Protein AF-A0A9D4RZG8-F1 (afdb_monomer)

Foldseek 3Di:
DDDDDDDDDDDDPPDVDDFDKDWDDDPQAIDMDTPDPDVLVVLVVRCVVVVHDSDD

Mean predicted aligned error: 4.33 Å

Organism: Dreissena polymorpha (NCBI:txid45954)

Secondary structure (DSSP, 8-state):
---------------SS---EEEEEETTEEEEEE--S-HHHHHHHHHHHHT-----

Sequence (56 aa):
MISGEIHCGTQAHFSLETQISIAVPTEDGMKVYASSQWIDYTQKCVAQVLGVPCAR

InterPro domains:
  IPR008274 Aldehyde oxidase/xanthine dehydrogenase, first molybdopterin binding domain [PF02738] (2-54)
  IPR016208 Aldehyde oxidase/xanthine dehydrogenase-like [PTHR11908] (2-54)
  IPR037165 Aldehyde oxidase/xanthine dehydrogenase, molybdopterin binding domain superfamily [SSF56003] (2-55)

Nearest PDB structures (foldseek):
  5tla-assembly8_H  TM=4.674E-01  e=1.464E+00  Mus musculus
  2ymn-assembly1_C  TM=3.687E-01  e=8.481E+00  Influenza A virus (A/Puerto Rico/8/1934(H1N1))

Solvent-accessible surface area (backbone atoms only — not comparable to full-atom values): 4029 Å² total; per-residue (Å²): 138,89,84,86,88,88,86,85,80,90,84,80,86,79,62,91,67,72,90,47,73,49,80,44,80,49,98,92,51,71,50,74,50,62,73,64,96,49,64,72,59,52,49,46,51,52,18,61,76,71,73,46,82,65,81,132

Structure (mmCIF, N/CA/C/O backbone):
data_AF-A0A9D4RZG8-F1
#
_entry.id   AF-A0A9D4RZG8-F1
#
loop_
_atom_site.group_PDB
_atom_site.id
_atom_site.type_symbol
_atom_site.label_atom_id
_atom_site.label_alt_id
_atom_site.label_comp_id
_atom_site.label_asym_id
_atom_site.label_entity_id
_atom_site.label_seq_id
_atom_site.pdbx_PDB_ins_code
_atom_site.Cartn_x
_atom_site.Cartn_y
_atom_site.Cartn_z
_atom_site.occupancy
_atom_site.B_iso_or_equiv
_atom_site.auth_seq_id
_atom_site.auth_comp_id
_atom_site.auth_asym_id
_atom_site.auth_atom_id
_atom_site.pdbx_PDB_model_num
ATOM 1 N N . MET A 1 1 ? 9.049 3.312 -48.087 1.00 55.12 1 MET A N 1
ATOM 2 C CA . MET A 1 1 ? 8.470 2.530 -46.973 1.00 55.12 1 MET A CA 1
ATOM 3 C C . MET A 1 1 ? 9.365 2.754 -45.767 1.00 55.12 1 MET A C 1
ATOM 5 O O . MET A 1 1 ? 10.566 2.577 -45.920 1.00 55.12 1 MET A O 1
ATOM 9 N N . ILE A 1 2 ? 8.830 3.209 -44.633 1.00 78.06 2 ILE A N 1
ATOM 10 C CA . ILE A 1 2 ? 9.606 3.366 -43.391 1.00 78.06 2 ILE A CA 1
ATOM 11 C C . ILE A 1 2 ? 9.257 2.187 -42.485 1.00 78.06 2 ILE A C 1
ATOM 13 O O . ILE A 1 2 ? 8.085 1.863 -42.320 1.00 78.06 2 ILE A O 1
ATOM 17 N N . SER A 1 3 ? 10.284 1.541 -41.946 1.00 85.06 3 SER A N 1
ATOM 18 C CA . SER A 1 3 ? 10.207 0.415 -41.016 1.00 85.06 3 SER A CA 1
ATOM 19 C C . SER A 1 3 ? 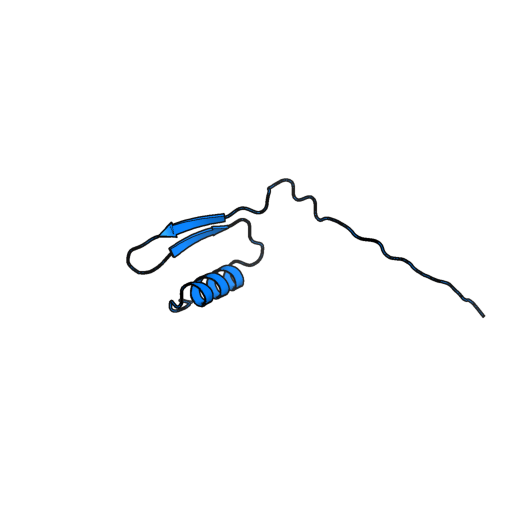11.045 0.763 -39.789 1.00 85.06 3 SER A C 1
ATOM 21 O O . SER A 1 3 ? 12.114 1.354 -39.944 1.00 85.06 3 SER A O 1
ATOM 23 N N . GLY A 1 4 ? 10.579 0.401 -38.594 1.00 92.56 4 GLY A N 1
ATOM 24 C CA . GLY A 1 4 ? 11.290 0.644 -37.342 1.00 92.56 4 GLY A CA 1
ATOM 25 C C . GLY A 1 4 ? 10.750 -0.209 -36.198 1.00 92.56 4 GLY A C 1
ATOM 26 O O . GLY A 1 4 ? 9.631 -0.713 -36.262 1.00 92.56 4 GLY A O 1
ATOM 27 N N . GLU A 1 5 ? 11.562 -0.351 -35.157 1.00 88.19 5 GLU A N 1
ATOM 28 C CA . GLU A 1 5 ? 11.253 -1.111 -33.949 1.00 88.19 5 GLU A CA 1
ATOM 29 C C . GLU A 1 5 ? 11.435 -0.207 -32.724 1.00 88.19 5 GLU A C 1
ATOM 31 O O . GLU A 1 5 ? 12.357 0.609 -32.679 1.00 88.19 5 GLU A O 1
ATOM 36 N N . ILE A 1 6 ? 10.543 -0.337 -31.739 1.00 93.69 6 ILE A N 1
ATOM 37 C CA . ILE A 1 6 ? 10.647 0.334 -30.441 1.00 93.69 6 ILE A CA 1
ATOM 38 C C . ILE A 1 6 ? 10.719 -0.721 -29.348 1.00 93.69 6 ILE A C 1
ATOM 40 O O . ILE A 1 6 ? 9.922 -1.656 -29.310 1.00 93.69 6 ILE A O 1
ATOM 44 N N . HIS A 1 7 ? 11.637 -0.497 -28.415 1.00 92.06 7 HIS A N 1
ATOM 45 C CA . HIS A 1 7 ? 11.712 -1.230 -27.167 1.00 92.06 7 HIS A CA 1
ATOM 46 C C . HIS A 1 7 ? 11.541 -0.255 -26.001 1.00 92.06 7 HIS A C 1
ATOM 48 O O . HIS A 1 7 ? 12.233 0.760 -25.929 1.00 92.06 7 HIS A O 1
ATOM 54 N N . CYS A 1 8 ? 10.622 -0.559 -25.086 1.00 95.94 8 CYS A N 1
ATOM 55 C CA . CYS A 1 8 ? 10.424 0.206 -23.861 1.00 95.94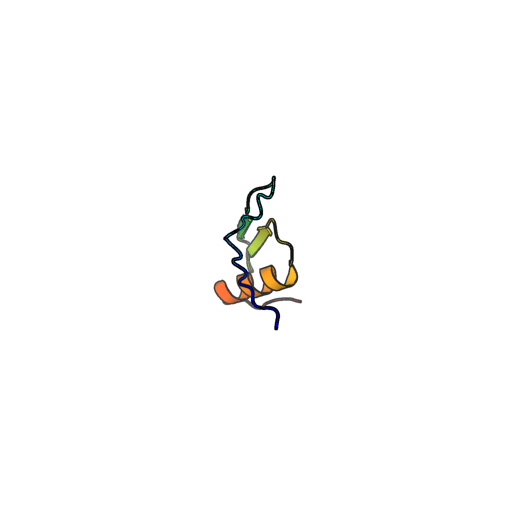 8 CYS A CA 1
ATOM 56 C C . CYS A 1 8 ? 10.711 -0.705 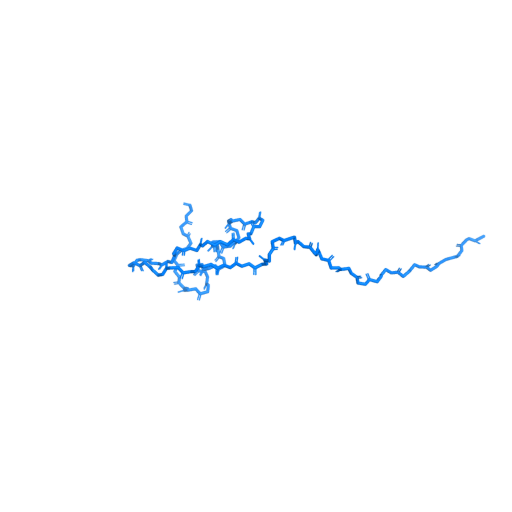-22.667 1.00 95.94 8 CYS A C 1
ATOM 58 O O . CYS A 1 8 ? 10.001 -1.685 -22.440 1.00 95.94 8 CYS A O 1
ATOM 60 N N . GLY A 1 9 ? 11.794 -0.400 -21.956 1.00 95.69 9 GLY A N 1
ATOM 61 C CA . GLY A 1 9 ? 12.236 -1.163 -20.793 1.00 95.69 9 GLY A CA 1
ATOM 62 C C . GLY A 1 9 ? 11.449 -0.835 -19.522 1.00 95.69 9 GLY A C 1
ATOM 63 O O . GLY A 1 9 ? 10.536 -0.011 -19.507 1.00 95.69 9 GLY A O 1
ATOM 64 N N . THR A 1 10 ? 11.837 -1.470 -18.420 1.00 97.00 10 THR A N 1
ATOM 65 C CA . THR A 1 10 ? 11.237 -1.244 -17.100 1.00 97.00 10 THR A CA 1
ATOM 66 C C . THR A 1 10 ? 11.607 0.123 -16.526 1.00 97.00 10 THR A C 1
ATOM 68 O O . THR A 1 10 ? 12.739 0.577 -16.687 1.00 97.00 10 THR A O 1
ATOM 71 N N . GLN A 1 11 ? 10.694 0.732 -15.768 1.00 97.94 11 GLN A N 1
ATOM 72 C CA . GLN A 1 11 ? 10.961 1.925 -14.960 1.00 97.94 11 GLN A CA 1
ATOM 73 C C . GLN A 1 11 ? 10.446 1.734 -13.534 1.00 97.94 11 GLN A C 1
ATOM 75 O O . GLN A 1 11 ? 9.489 0.996 -13.301 1.00 97.94 11 GLN A O 1
ATOM 80 N N . ALA A 1 12 ? 11.078 2.418 -12.583 1.00 95.69 12 ALA A N 1
ATOM 81 C CA . ALA A 1 12 ? 10.663 2.446 -11.187 1.00 95.69 12 ALA A CA 1
ATOM 82 C C . ALA A 1 12 ? 10.270 3.871 -10.783 1.00 95.69 12 ALA A C 1
ATOM 84 O O . ALA A 1 12 ? 10.818 4.844 -11.293 1.00 95.69 12 ALA A O 1
ATOM 85 N N . HIS A 1 13 ? 9.320 3.980 -9.855 1.00 95.44 13 HIS A N 1
ATOM 86 C CA . HIS A 1 13 ? 8.740 5.266 -9.463 1.00 95.44 13 HIS A CA 1
ATOM 87 C C . HIS A 1 13 ? 9.670 6.118 -8.585 1.00 95.44 13 HIS A C 1
ATOM 8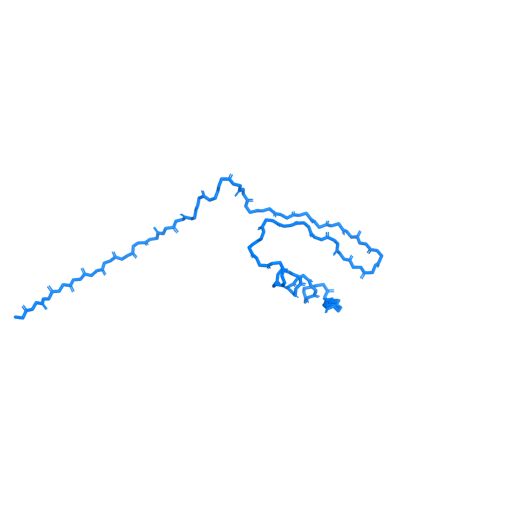9 O O . HIS A 1 13 ? 9.583 7.337 -8.639 1.00 95.44 13 HIS A O 1
ATOM 95 N N . PHE A 1 14 ? 10.542 5.495 -7.779 1.00 96.62 14 PHE A N 1
ATOM 96 C CA . PHE A 1 14 ? 11.500 6.173 -6.887 1.00 96.62 14 PHE A CA 1
ATOM 97 C C . PHE A 1 14 ? 10.908 7.334 -6.065 1.00 96.62 14 PHE A C 1
ATOM 99 O O . PHE A 1 14 ? 11.514 8.397 -5.928 1.00 96.62 14 PHE A O 1
ATOM 106 N N . SER A 1 15 ? 9.718 7.130 -5.493 1.00 97.12 15 SER A N 1
ATOM 107 C CA . SER A 1 15 ? 9.160 8.059 -4.510 1.00 97.12 15 SER A CA 1
ATOM 108 C C . SER A 1 15 ? 10.148 8.257 -3.352 1.00 97.12 15 SER A C 1
ATOM 110 O O . SER A 1 15 ? 10.724 7.288 -2.860 1.00 97.12 15 SER A O 1
ATOM 112 N N . LEU A 1 16 ? 10.358 9.513 -2.936 1.00 97.12 16 LEU A N 1
ATOM 113 C CA . LEU A 1 16 ? 11.266 9.832 -1.824 1.00 97.12 16 LEU A CA 1
ATOM 114 C C . LEU A 1 16 ? 10.731 9.303 -0.488 1.00 97.12 16 LEU A C 1
ATOM 116 O O . LEU A 1 16 ? 11.502 8.856 0.356 1.00 97.12 16 LEU A O 1
ATOM 120 N N . GLU A 1 17 ? 9.409 9.337 -0.313 1.00 96.75 17 GLU A N 1
ATOM 121 C CA . GLU A 1 17 ? 8.734 8.611 0.756 1.00 96.75 17 GLU A CA 1
ATOM 122 C C . GLU A 1 17 ? 8.514 7.154 0.328 1.00 96.75 17 GLU A C 1
ATOM 124 O O . GLU A 1 17 ? 8.109 6.874 -0.804 1.00 96.75 17 GLU A O 1
ATOM 129 N N . THR A 1 18 ? 8.767 6.221 1.245 1.00 96.56 18 THR A N 1
ATOM 130 C CA . THR A 1 18 ? 8.499 4.798 1.013 1.00 96.56 18 THR A CA 1
ATOM 131 C C . THR A 1 18 ? 7.006 4.495 1.107 1.00 96.56 18 THR A C 1
ATOM 133 O O . THR A 1 18 ? 6.266 5.149 1.837 1.00 96.56 18 THR A O 1
ATOM 136 N N . GLN A 1 19 ? 6.555 3.467 0.386 1.00 97.50 19 GLN A N 1
ATOM 137 C CA . GLN A 1 19 ? 5.192 2.959 0.532 1.00 97.50 19 GLN A CA 1
ATOM 138 C C . GLN A 1 19 ? 5.018 2.364 1.934 1.00 97.50 19 GLN A C 1
ATOM 140 O O . GLN A 1 19 ? 5.622 1.340 2.257 1.00 97.50 19 GLN A O 1
ATOM 145 N N . ILE A 1 20 ? 4.206 3.018 2.766 1.00 97.88 20 ILE A N 1
ATOM 146 C CA . ILE A 1 20 ? 4.029 2.681 4.181 1.00 97.88 20 ILE A CA 1
ATOM 147 C C . ILE A 1 20 ? 2.563 2.800 4.604 1.00 97.88 20 ILE A C 1
ATOM 149 O O . ILE A 1 20 ? 1.813 3.641 4.099 1.00 97.88 20 ILE A O 1
ATOM 153 N N . SER A 1 21 ? 2.156 1.957 5.556 1.00 97.81 21 SER A N 1
ATOM 154 C CA . SER A 1 21 ? 0.866 2.073 6.232 1.00 97.81 21 SER A CA 1
ATOM 155 C C . SER A 1 21 ? 0.950 1.689 7.710 1.00 97.81 21 SER A C 1
ATOM 157 O O . SER A 1 21 ? 1.791 0.884 8.108 1.00 97.81 21 SER A O 1
ATOM 159 N N . ILE A 1 22 ? 0.073 2.282 8.519 1.00 98.31 22 ILE A N 1
ATOM 160 C CA . ILE A 1 22 ? -0.111 1.995 9.943 1.00 98.31 22 ILE A CA 1
ATOM 161 C C . ILE A 1 22 ? -1.589 1.674 10.150 1.00 98.31 22 ILE A C 1
ATOM 163 O O . ILE A 1 22 ? -2.452 2.487 9.818 1.00 98.31 22 ILE A O 1
ATOM 167 N N . ALA A 1 23 ? -1.874 0.502 10.711 1.00 97.62 23 ALA A N 1
ATOM 168 C CA . ALA A 1 23 ? -3.224 0.031 10.992 1.00 97.62 23 ALA A CA 1
ATOM 169 C C . ALA A 1 23 ? -3.431 -0.054 12.511 1.00 97.62 23 ALA A C 1
ATOM 171 O O . ALA A 1 23 ? -2.709 -0.775 13.200 1.00 97.62 23 ALA A O 1
ATO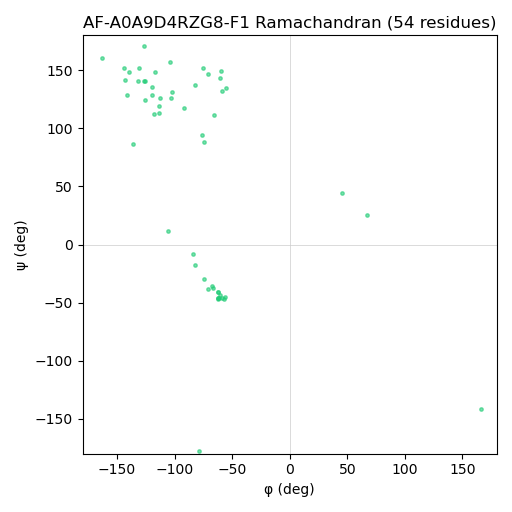M 172 N N . VAL A 1 24 ? -4.392 0.708 13.029 1.00 98.31 24 VAL A N 1
ATOM 173 C CA . VAL A 1 24 ? -4.732 0.763 14.455 1.00 98.31 24 VAL A CA 1
ATOM 174 C C . VAL A 1 24 ? -6.138 0.189 14.646 1.00 98.31 24 VAL A C 1
ATOM 176 O O . VAL A 1 24 ? -7.099 0.802 14.168 1.00 98.31 24 VAL A O 1
ATOM 179 N N . PRO A 1 25 ? -6.285 -0.966 15.320 1.00 96.62 25 PRO A N 1
ATOM 180 C CA . PRO A 1 25 ? -7.593 -1.545 15.606 1.00 96.62 25 PRO A CA 1
ATOM 181 C C . PRO A 1 25 ? -8.460 -0.607 16.452 1.00 96.62 25 PRO A C 1
ATOM 183 O O . PRO A 1 25 ? -7.961 0.076 17.348 1.00 96.62 25 PRO A O 1
ATOM 186 N N . THR A 1 26 ? -9.761 -0.598 16.182 1.00 94.50 26 THR A N 1
ATOM 187 C CA . THR A 1 26 ? -10.787 0.105 16.967 1.00 94.50 26 THR A CA 1
ATOM 188 C C . THR A 1 26 ? -11.893 -0.876 17.359 1.00 94.50 26 THR A C 1
ATOM 190 O O . THR A 1 26 ? -11.914 -1.989 16.842 1.00 94.50 26 THR A O 1
ATOM 193 N N . GLU A 1 27 ? -12.830 -0.484 18.228 1.00 94.44 27 GLU A N 1
ATOM 194 C CA . GLU A 1 27 ? -13.939 -1.370 18.640 1.00 94.44 27 GLU A CA 1
ATOM 195 C C . GLU A 1 27 ? -14.753 -1.890 17.441 1.00 94.44 27 GLU A C 1
ATOM 197 O O . GLU A 1 27 ? -14.968 -3.093 17.328 1.00 94.44 27 GLU A O 1
ATOM 202 N N . ASP A 1 28 ? -15.099 -1.010 16.495 1.00 89.19 28 ASP A N 1
ATOM 203 C CA . ASP A 1 28 ? -15.964 -1.348 15.353 1.00 89.19 28 ASP A CA 1
ATOM 204 C C . ASP A 1 28 ? -15.215 -1.491 14.013 1.00 89.19 28 ASP A C 1
ATOM 206 O O . ASP A 1 28 ? -15.831 -1.504 12.944 1.00 89.19 28 ASP A O 1
ATOM 210 N N . GLY A 1 29 ? -13.877 -1.546 14.017 1.00 92.06 29 GLY A N 1
ATOM 211 C CA . GLY A 1 29 ? -13.129 -1.546 12.756 1.00 92.06 29 GLY A CA 1
ATOM 212 C C . GLY A 1 29 ? -11.631 -1.275 12.862 1.00 92.06 29 GLY A C 1
ATOM 213 O O . GLY A 1 29 ? -10.945 -1.758 13.761 1.00 92.06 29 GLY A O 1
ATOM 214 N N . MET A 1 30 ? -11.109 -0.527 11.887 1.00 95.69 30 MET A N 1
ATOM 215 C CA . MET A 1 30 ? -9.680 -0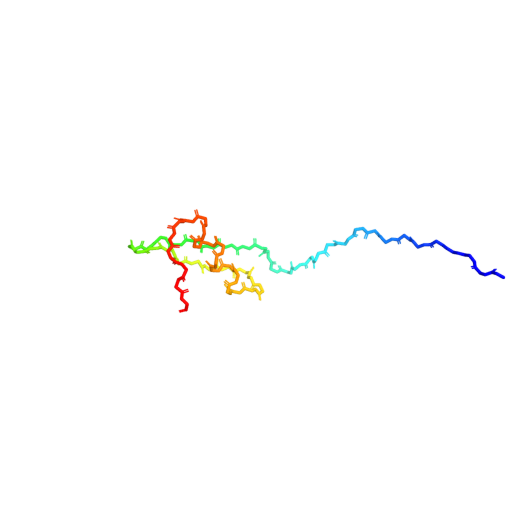.256 11.732 1.00 95.69 30 MET A CA 1
ATOM 216 C C . MET A 1 30 ? -9.447 1.184 11.279 1.00 95.69 30 MET A C 1
ATOM 218 O O . MET A 1 30 ? -9.981 1.615 10.255 1.00 95.69 30 MET A O 1
ATOM 222 N N . LYS A 1 31 ? -8.579 1.913 11.982 1.00 95.88 31 LYS A N 1
ATOM 223 C CA . LYS A 1 31 ? -8.057 3.202 11.523 1.00 95.88 31 LYS A CA 1
ATOM 224 C C . LYS A 1 31 ? -6.759 2.975 10.756 1.00 95.88 31 LYS A C 1
ATOM 226 O O . LYS A 1 31 ? -5.779 2.507 11.331 1.00 95.88 31 LYS A O 1
ATOM 231 N N . VAL A 1 32 ? -6.741 3.322 9.472 1.00 96.81 32 VAL A N 1
ATOM 232 C CA . VAL A 1 32 ? -5.571 3.135 8.603 1.00 96.81 32 VAL A CA 1
ATOM 233 C C . VAL A 1 32 ? -4.995 4.482 8.187 1.00 96.81 32 VAL A C 1
ATOM 235 O O . VAL A 1 32 ? -5.696 5.326 7.635 1.00 96.81 32 VAL A O 1
ATOM 238 N N . TYR A 1 33 ? -3.700 4.661 8.427 1.00 97.69 33 TYR A N 1
ATOM 239 C CA . TYR A 1 33 ? -2.887 5.729 7.855 1.00 97.69 33 TYR A CA 1
ATOM 240 C C . TYR A 1 33 ? -2.054 5.116 6.734 1.00 97.69 33 TYR A C 1
ATOM 242 O O . TYR A 1 33 ? -1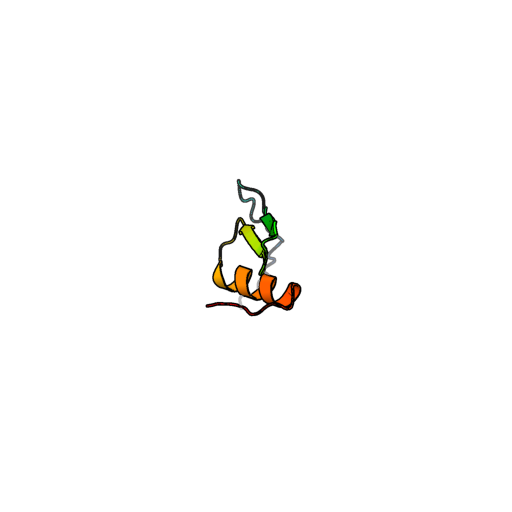.379 4.119 6.974 1.00 97.69 33 TYR A O 1
ATOM 250 N N . ALA A 1 34 ? -2.098 5.663 5.523 1.00 97.44 34 ALA A N 1
ATOM 251 C CA . ALA A 1 34 ? -1.371 5.104 4.386 1.00 97.44 34 ALA A CA 1
ATOM 252 C C . ALA A 1 34 ? -0.831 6.209 3.478 1.00 97.44 34 ALA A C 1
ATOM 254 O O . ALA A 1 34 ? -1.537 7.186 3.216 1.00 97.44 34 ALA A O 1
ATOM 255 N N . SER A 1 35 ? 0.380 6.016 2.952 1.00 97.69 35 SER A N 1
ATOM 256 C CA . SER A 1 35 ? 0.877 6.798 1.815 1.00 97.69 35 SER A CA 1
ATOM 257 C C . SER A 1 35 ? 0.167 6.289 0.554 1.00 97.69 35 SER A C 1
ATOM 259 O O . SER A 1 35 ? 0.586 5.325 -0.079 1.00 97.69 35 SER A O 1
ATOM 261 N N . SER A 1 36 ? -1.001 6.863 0.254 1.00 97.00 36 SER A N 1
ATOM 262 C CA . SER A 1 36 ? -1.876 6.440 -0.844 1.00 97.00 36 SER A CA 1
ATOM 263 C C . SER A 1 36 ? -2.325 7.634 -1.674 1.00 97.00 36 SER A C 1
ATOM 265 O O . SER A 1 36 ? -2.662 8.691 -1.147 1.00 97.00 36 SER A O 1
ATOM 267 N N . GLN A 1 37 ? -2.383 7.436 -2.989 1.00 97.44 37 GLN A N 1
ATOM 268 C CA . GLN A 1 37 ? -2.929 8.414 -3.930 1.00 97.44 37 GLN A CA 1
ATOM 269 C C . GLN A 1 37 ? -4.462 8.348 -4.028 1.00 97.44 37 GLN A C 1
ATOM 271 O O . GLN A 1 37 ? -5.080 9.290 -4.519 1.00 97.44 37 GLN A O 1
ATOM 276 N N . TRP A 1 38 ? -5.090 7.255 -3.575 1.00 97.00 38 TRP A N 1
ATOM 277 C CA . TRP A 1 38 ? -6.529 7.026 -3.732 1.00 97.00 38 TRP A CA 1
ATOM 278 C C . TRP A 1 38 ? -7.158 6.483 -2.448 1.00 97.00 38 TRP A C 1
ATOM 280 O O . TRP A 1 38 ? -7.342 5.281 -2.260 1.00 97.00 38 TRP A O 1
ATOM 290 N N . ILE A 1 39 ? -7.535 7.413 -1.574 1.00 95.44 39 ILE A N 1
ATOM 291 C CA . ILE A 1 39 ? -8.021 7.120 -0.219 1.00 95.44 39 ILE A CA 1
ATOM 292 C C . ILE A 1 39 ? -9.320 6.290 -0.238 1.00 95.44 39 ILE A C 1
ATOM 294 O O . ILE A 1 39 ? -9.439 5.325 0.511 1.00 95.44 39 ILE A O 1
ATOM 298 N N . ASP A 1 40 ? -10.258 6.598 -1.140 1.00 96.25 40 ASP A N 1
ATOM 299 C CA . ASP A 1 40 ? -11.525 5.857 -1.281 1.00 96.25 40 ASP A CA 1
ATOM 300 C C . ASP A 1 40 ? -11.311 4.382 -1.678 1.00 96.25 40 ASP A C 1
ATOM 302 O O . ASP A 1 40 ? -11.943 3.486 -1.117 1.00 96.25 40 ASP A O 1
ATOM 306 N N . TYR A 1 41 ? -10.370 4.095 -2.586 1.00 97.06 41 TYR A N 1
ATOM 307 C CA . TYR A 1 41 ? -10.049 2.710 -2.938 1.00 97.06 41 TYR A CA 1
ATOM 308 C C . TYR A 1 41 ? -9.319 1.990 -1.802 1.00 97.06 41 TYR A C 1
ATOM 310 O O . TYR A 1 41 ? -9.608 0.827 -1.525 1.00 97.06 41 TYR A O 1
ATOM 318 N N . THR A 1 42 ? -8.426 2.683 -1.089 1.00 96.94 42 THR A N 1
ATOM 319 C CA . THR A 1 42 ? -7.786 2.138 0.116 1.00 96.94 42 THR A CA 1
ATOM 320 C C . THR A 1 42 ? -8.830 1.714 1.152 1.00 96.94 42 THR A C 1
ATOM 322 O O . THR A 1 42 ? -8.760 0.591 1.649 1.00 96.94 42 THR A O 1
ATOM 325 N N . GLN A 1 43 ? -9.832 2.550 1.430 1.00 96.31 43 GLN A N 1
ATOM 326 C CA . GLN A 1 43 ? -10.901 2.223 2.376 1.00 96.31 43 GLN A CA 1
ATOM 327 C C . GLN A 1 43 ? -11.717 1.002 1.933 1.00 96.31 43 GLN A C 1
ATOM 329 O O . GLN A 1 43 ? -11.936 0.091 2.733 1.00 96.31 43 GLN A O 1
ATOM 334 N N . LYS A 1 44 ? -12.109 0.942 0.654 1.00 97.38 44 LYS A N 1
ATOM 335 C CA . LYS A 1 44 ? -12.842 -0.202 0.083 1.00 97.38 44 LYS A CA 1
ATOM 336 C C . LYS A 1 44 ? -12.058 -1.505 0.204 1.00 97.38 44 LYS A C 1
ATOM 338 O O . LYS A 1 44 ? -12.612 -2.506 0.652 1.00 97.38 44 LYS A O 1
ATOM 343 N N . CYS A 1 45 ? -10.770 -1.484 -0.134 1.00 97.50 45 CYS A N 1
ATOM 344 C CA . CYS A 1 45 ? -9.893 -2.647 -0.016 1.00 97.50 45 CYS A CA 1
ATOM 345 C C . CYS A 1 45 ? -9.747 -3.115 1.436 1.00 97.50 45 CYS A C 1
ATOM 347 O O . CYS A 1 45 ? -9.871 -4.307 1.705 1.00 97.50 45 CYS A O 1
ATOM 349 N N . VAL A 1 46 ? -9.520 -2.193 2.377 1.00 97.06 46 VAL A N 1
ATOM 350 C CA . VAL A 1 46 ? -9.396 -2.532 3.805 1.00 97.06 46 VAL A CA 1
ATOM 351 C C . VAL A 1 46 ? -10.694 -3.145 4.328 1.00 97.06 46 VAL A C 1
ATOM 353 O O . VAL A 1 46 ? -10.656 -4.202 4.954 1.00 97.06 46 VAL A O 1
ATOM 356 N N . ALA A 1 47 ? -11.841 -2.531 4.028 1.00 96.88 47 ALA A N 1
ATOM 357 C CA . ALA A 1 47 ? -13.145 -3.039 4.443 1.00 96.88 47 ALA A CA 1
ATOM 358 C C . ALA A 1 47 ? -13.419 -4.443 3.877 1.00 96.88 47 ALA A C 1
ATOM 360 O O . ALA A 1 47 ? -13.829 -5.339 4.613 1.00 96.88 47 ALA A O 1
ATOM 361 N N . GLN A 1 48 ? -13.106 -4.657 2.593 1.00 97.56 48 GLN A N 1
ATOM 362 C CA . GLN A 1 48 ? -13.253 -5.952 1.930 1.00 97.56 48 GLN A CA 1
ATOM 363 C C . GLN A 1 48 ? -12.378 -7.037 2.572 1.00 97.56 48 GLN A C 1
ATOM 365 O O . GLN A 1 48 ? -12.866 -8.137 2.816 1.00 97.56 48 GLN A O 1
ATOM 370 N N . VAL A 1 49 ? -11.104 -6.747 2.851 1.00 97.12 49 VAL A N 1
ATOM 371 C CA . VAL A 1 49 ? -10.172 -7.718 3.454 1.00 97.12 49 VAL A CA 1
ATOM 372 C C . VAL A 1 49 ? -10.580 -8.076 4.883 1.00 97.12 49 VAL A C 1
ATOM 374 O O . VAL A 1 49 ? -10.454 -9.231 5.281 1.00 97.12 49 VAL A O 1
ATOM 377 N N . LEU A 1 50 ? -11.083 -7.105 5.648 1.00 96.19 50 LEU A N 1
ATOM 378 C CA . LEU A 1 50 ? -11.515 -7.315 7.032 1.00 96.19 50 LEU A CA 1
ATOM 379 C C . LEU A 1 50 ? -12.945 -7.865 7.154 1.00 96.19 50 LEU A C 1
ATOM 381 O O . LEU A 1 50 ? -13.359 -8.219 8.254 1.00 96.19 50 LEU A O 1
ATOM 385 N N . GLY A 1 51 ? -13.706 -7.937 6.057 1.00 95.44 51 GLY A N 1
ATOM 386 C CA . GLY A 1 51 ? -15.102 -8.380 6.079 1.00 95.44 51 GLY A CA 1
ATOM 387 C C . GLY A 1 51 ? -16.042 -7.424 6.824 1.00 95.44 51 GLY A C 1
ATOM 388 O O . GLY A 1 51 ? -17.074 -7.860 7.330 1.00 95.44 51 GLY A O 1
ATOM 389 N N . VAL A 1 52 ? -15.696 -6.135 6.905 1.00 94.81 52 VAL A N 1
ATOM 390 C CA . VAL A 1 52 ? -16.511 -5.096 7.559 1.00 94.81 52 VAL A CA 1
ATOM 391 C C . VAL A 1 52 ? -17.222 -4.222 6.518 1.00 94.81 52 VAL A C 1
ATOM 393 O O . VAL A 1 52 ? -16.765 -4.131 5.375 1.00 94.81 52 VAL A O 1
ATOM 396 N N . PRO A 1 53 ? -18.332 -3.546 6.868 1.00 94.31 53 PRO A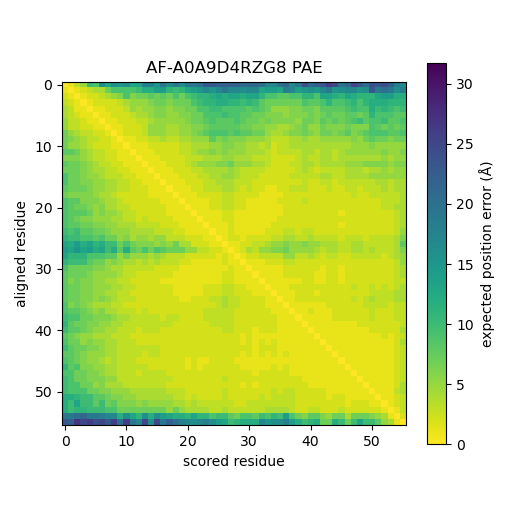 N 1
ATOM 397 C CA . PRO A 1 53 ? -18.974 -2.608 5.956 1.00 94.31 53 PRO A CA 1
ATOM 398 C C . 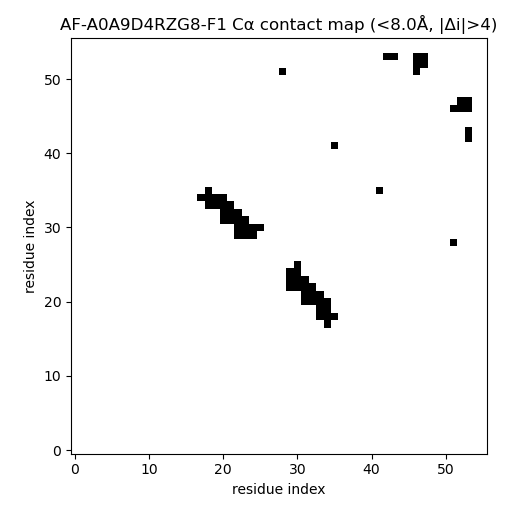PRO A 1 53 ? -18.025 -1.478 5.542 1.00 94.31 53 PRO A C 1
ATOM 400 O O . PRO A 1 53 ? -17.409 -0.821 6.380 1.00 94.31 53 PRO A O 1
ATOM 403 N N . CYS A 1 54 ? -17.951 -1.197 4.241 1.00 93.12 54 CYS A N 1
ATOM 404 C CA . CYS A 1 54 ? -17.313 0.022 3.757 1.00 93.12 54 CYS A CA 1
ATOM 405 C C . CYS A 1 54 ? -18.273 1.195 3.991 1.00 93.12 54 CYS A C 1
ATOM 407 O O . CYS A 1 54 ? -19.165 1.439 3.175 1.00 93.12 54 CYS A O 1
ATOM 409 N N . ALA A 1 55 ? -18.114 1.896 5.116 1.00 79.44 55 ALA A N 1
ATOM 410 C CA . ALA A 1 55 ? -18.811 3.159 5.351 1.00 79.44 55 ALA A CA 1
ATOM 411 C C . ALA A 1 55 ? -18.435 4.180 4.262 1.00 79.44 55 ALA A C 1
ATOM 413 O O . ALA A 1 55 ? -17.340 4.108 3.702 1.00 79.44 55 ALA A O 1
ATOM 414 N N . ARG A 1 56 ? -19.356 5.084 3.927 1.00 59.28 56 ARG A N 1
ATOM 415 C CA . ARG A 1 56 ? -19.168 6.099 2.885 1.00 59.28 56 ARG A CA 1
ATOM 416 C C . ARG A 1 56 ? -18.780 7.439 3.487 1.00 59.28 56 ARG A C 1
ATOM 418 O O . ARG A 1 56 ? -19.307 7.740 4.579 1.00 59.28 56 ARG A O 1
#

pLDDT: mean 93.78, std 8.12, range [55.12, 98.31]

Radius of gyration: 19.3 Å; Cα contacts (8 Å, |Δi|>4): 32; chains: 1; bounding box: 31×18×66 Å